Protein AF-A0A484XHN8-F1 (afdb_monomer_lite)

Foldseek 3Di:
DVVLVPDPQWDWDDPLDPQWTFIDHPPHTAWIWHQDPNRIDIFGDDDPVVLVVCVVVDVPRDPGDDRD

Radius of gyration: 12.68 Å; chains: 1; bounding box: 28×29×31 Å

Structure (mmCIF, N/CA/C/O backbone):
data_AF-A0A484XHN8-F1
#
_entry.id   AF-A0A484XHN8-F1
#
loop_
_atom_site.group_PDB
_atom_site.id
_atom_site.type_symbol
_atom_site.label_atom_id
_atom_site.label_alt_id
_atom_site.label_comp_id
_atom_site.label_asym_id
_atom_site.label_entity_id
_atom_site.label_seq_id
_atom_site.pdbx_PDB_ins_code
_atom_site.Cartn_x
_atom_site.Cartn_y
_atom_site.Cartn_z
_atom_site.occupancy
_atom_site.B_iso_or_equiv
_atom_site.auth_seq_id
_atom_site.auth_comp_id
_atom_site.auth_asym_id
_atom_site.auth_atom_id
_atom_site.pdbx_PDB_model_num
ATOM 1 N N . MET A 1 1 ? -7.698 -7.050 -8.171 1.00 68.19 1 MET A N 1
ATOM 2 C CA . MET A 1 1 ? -7.818 -5.958 -7.176 1.00 68.19 1 MET A CA 1
ATOM 3 C C . MET A 1 1 ? -9.235 -5.371 -7.063 1.00 68.19 1 MET A C 1
ATOM 5 O O . MET A 1 1 ? -9.381 -4.246 -6.611 1.00 68.19 1 MET A O 1
ATOM 9 N N . ARG A 1 2 ? -10.304 -6.121 -7.397 1.00 81.44 2 ARG A N 1
ATOM 10 C CA . ARG A 1 2 ? -11.683 -5.586 -7.384 1.00 81.44 2 ARG A CA 1
ATOM 11 C C . ARG A 1 2 ? -12.124 -5.086 -6.001 1.00 81.44 2 ARG A C 1
ATOM 13 O O . ARG A 1 2 ? -12.713 -4.024 -5.906 1.00 81.44 2 ARG A O 1
ATOM 20 N N . VAL A 1 3 ? -11.727 -5.800 -4.947 1.00 85.31 3 VAL A N 1
ATOM 21 C CA . VAL A 1 3 ? -12.068 -5.476 -3.551 1.00 85.31 3 VAL A CA 1
ATOM 22 C C . VAL A 1 3 ? -11.578 -4.086 -3.127 1.00 85.31 3 VAL A C 1
ATOM 24 O O . VAL A 1 3 ? -12.283 -3.389 -2.411 1.00 85.31 3 VAL A O 1
ATOM 27 N N . ALA A 1 4 ? -10.397 -3.649 -3.579 1.00 85.19 4 ALA A N 1
ATOM 28 C CA . ALA A 1 4 ? -9.892 -2.318 -3.240 1.00 85.19 4 ALA A CA 1
ATOM 29 C C . ALA A 1 4 ? -10.758 -1.214 -3.865 1.00 85.19 4 ALA A C 1
ATOM 31 O O . ALA A 1 4 ? -11.060 -0.230 -3.208 1.00 85.19 4 ALA A O 1
ATOM 32 N N . LEU A 1 5 ? -11.204 -1.413 -5.109 1.00 87.31 5 LEU A N 1
ATOM 33 C CA . LEU A 1 5 ? -12.035 -0.456 -5.846 1.00 87.31 5 LEU A CA 1
ATOM 34 C C . LEU A 1 5 ? -13.475 -0.368 -5.317 1.00 87.31 5 LEU A C 1
ATOM 36 O O . LEU A 1 5 ? -14.173 0.598 -5.607 1.00 87.31 5 LEU A O 1
ATOM 40 N N . GLU A 1 6 ? -13.921 -1.361 -4.547 1.00 90.06 6 GLU A N 1
ATOM 41 C CA . GLU A 1 6 ? -15.226 -1.351 -3.877 1.00 90.06 6 GLU A CA 1
ATOM 42 C C . GLU A 1 6 ? -15.221 -0.468 -2.612 1.00 90.06 6 GLU A C 1
ATOM 44 O O . GLU A 1 6 ? -16.288 -0.108 -2.111 1.00 90.06 6 GLU A O 1
ATOM 49 N N . LEU A 1 7 ? -14.045 -0.078 -2.098 1.00 87.56 7 LEU A N 1
ATOM 50 C CA . LEU A 1 7 ? -13.952 0.825 -0.952 1.00 87.56 7 LEU A CA 1
ATOM 51 C C . LEU A 1 7 ? -14.271 2.272 -1.378 1.00 87.56 7 LEU A C 1
ATOM 53 O O . LEU A 1 7 ? -13.679 2.768 -2.344 1.00 87.56 7 LEU A O 1
ATOM 57 N N . PRO A 1 8 ? -15.160 2.983 -0.656 1.00 90.00 8 PRO A N 1
ATOM 58 C CA . PRO A 1 8 ? -15.532 4.354 -0.989 1.00 90.00 8 PRO A CA 1
ATOM 59 C C . PRO A 1 8 ? -14.324 5.286 -1.102 1.00 90.00 8 PRO A C 1
ATOM 61 O O . PRO A 1 8 ? -13.423 5.248 -0.264 1.00 90.00 8 PRO A O 1
ATOM 64 N N . PHE A 1 9 ? -14.349 6.161 -2.111 1.00 92.25 9 PHE A N 1
ATOM 65 C CA . PHE A 1 9 ? -13.303 7.162 -2.365 1.00 92.25 9 PHE A CA 1
ATOM 66 C C . PHE A 1 9 ? -11.914 6.567 -2.638 1.00 92.25 9 PHE A C 1
ATOM 68 O O . PHE A 1 9 ? -10.901 7.227 -2.398 1.00 92.25 9 PHE A O 1
ATOM 75 N N . THR A 1 10 ? -11.864 5.325 -3.129 1.00 94.88 10 THR A N 1
ATOM 76 C CA . THR A 1 10 ? -10.605 4.721 -3.556 1.00 94.88 10 THR A CA 1
ATOM 77 C C . THR A 1 10 ? -10.119 5.344 -4.853 1.00 94.88 10 THR A C 1
ATOM 79 O O . THR A 1 10 ? -10.838 5.402 -5.848 1.00 94.88 10 THR A O 1
ATOM 82 N N . GLU A 1 11 ? -8.854 5.736 -4.847 1.00 94.25 11 GLU A N 1
ATOM 83 C CA . GLU A 1 11 ? -8.102 6.178 -6.013 1.00 94.25 11 GLU A CA 1
ATOM 84 C C . GLU A 1 11 ? -7.018 5.150 -6.337 1.00 94.25 11 GLU A C 1
ATOM 86 O O . GLU A 1 11 ? -6.270 4.730 -5.450 1.00 94.25 11 GLU A O 1
ATOM 91 N N . HIS A 1 12 ? -6.915 4.768 -7.610 1.00 95.00 12 HIS A N 1
ATOM 92 C CA . HIS A 1 12 ? -5.839 3.929 -8.140 1.00 95.00 12 HIS A CA 1
ATOM 93 C C . HIS A 1 12 ? -4.867 4.804 -8.934 1.00 95.00 12 HIS A C 1
ATOM 95 O O . HIS A 1 12 ? -5.283 5.561 -9.811 1.00 95.00 12 HIS A O 1
ATOM 101 N N . CYS A 1 13 ? -3.582 4.753 -8.585 1.00 93.69 13 CYS A N 1
ATOM 102 C CA . CYS A 1 13 ? -2.541 5.582 -9.188 1.00 93.69 13 CYS A CA 1
ATOM 103 C C . CYS A 1 13 ? -1.165 4.896 -9.167 1.00 93.69 13 CYS A C 1
ATOM 105 O O . CYS A 1 13 ? -0.972 3.898 -8.474 1.00 93.69 13 CYS A O 1
ATOM 107 N N . TRP A 1 14 ? -0.200 5.486 -9.883 1.00 94.44 14 TRP A N 1
ATOM 108 C CA . TRP A 1 14 ? 1.174 4.981 -10.042 1.00 94.44 14 TRP A CA 1
ATOM 109 C C . TRP A 1 14 ? 2.223 6.036 -9.648 1.00 94.44 14 TRP A C 1
ATOM 111 O O . TRP A 1 14 ? 2.956 6.538 -10.499 1.00 94.44 14 TRP A O 1
ATOM 121 N N . PRO A 1 15 ? 2.292 6.449 -8.368 1.00 92.38 15 PRO A N 1
ATOM 122 C CA . PRO A 1 15 ? 3.212 7.500 -7.929 1.00 92.38 15 PRO A CA 1
ATOM 123 C C . PRO A 1 15 ? 4.692 7.080 -7.952 1.00 92.38 15 PRO A C 1
ATOM 125 O O . PRO A 1 15 ? 5.547 7.956 -7.924 1.00 92.38 15 PRO A O 1
ATOM 128 N N . PHE A 1 16 ? 4.981 5.774 -7.997 1.00 90.75 16 PHE A N 1
ATOM 129 C CA . PHE A 1 16 ? 6.336 5.200 -7.960 1.00 90.75 16 PHE A CA 1
ATOM 130 C C . PHE A 1 16 ? 6.725 4.496 -9.271 1.00 90.75 16 PHE A C 1
ATOM 132 O O . PHE A 1 16 ? 7.693 3.749 -9.303 1.00 90.75 16 PHE A O 1
ATOM 139 N N . GLY A 1 17 ? 5.953 4.709 -10.340 1.00 90.31 17 GLY A N 1
ATOM 140 C CA . GLY A 1 17 ? 6.108 3.999 -11.609 1.00 90.31 17 GLY A CA 1
ATOM 141 C C . GLY A 1 17 ? 4.990 2.983 -11.874 1.00 90.31 17 GLY A C 1
ATOM 142 O O . GLY A 1 17 ? 4.237 2.623 -10.961 1.00 90.31 17 GLY A O 1
ATOM 143 N N . PRO A 1 18 ? 4.825 2.557 -13.139 1.00 90.19 18 PRO A N 1
ATOM 144 C CA . PRO A 1 18 ? 3.747 1.663 -13.564 1.00 90.19 18 PRO A CA 1
ATOM 145 C C . PRO A 1 18 ? 3.855 0.244 -12.984 1.00 90.19 18 PRO A C 1
ATOM 147 O O . PRO A 1 18 ? 2.912 -0.533 -13.090 1.00 90.19 18 PRO A O 1
ATOM 150 N N . GLU A 1 19 ? 4.979 -0.100 -12.357 1.00 90.12 19 GLU A N 1
ATOM 151 C CA . GLU A 1 19 ? 5.232 -1.391 -11.711 1.00 90.12 19 GLU A CA 1
ATOM 152 C C . GLU A 1 19 ? 4.539 -1.511 -10.343 1.00 90.12 19 GLU A C 1
ATOM 154 O O . GLU A 1 19 ? 4.418 -2.614 -9.804 1.00 90.12 19 GLU A O 1
ATOM 159 N N . PHE A 1 20 ? 4.089 -0.380 -9.788 1.00 92.94 20 PHE A N 1
ATOM 160 C CA . PHE A 1 20 ? 3.480 -0.276 -8.467 1.00 92.94 20 PHE A CA 1
ATOM 161 C C . PHE A 1 20 ? 2.042 0.229 -8.571 1.00 92.94 20 PHE A C 1
ATOM 163 O O . PHE A 1 20 ? 1.800 1.432 -8.694 1.00 92.94 20 PHE A O 1
ATOM 170 N N . ASP A 1 21 ? 1.066 -0.667 -8.444 1.00 94.50 21 ASP A N 1
ATOM 171 C CA . ASP A 1 21 ? -0.327 -0.249 -8.297 1.00 94.50 21 ASP A CA 1
ATOM 172 C C . ASP A 1 21 ? -0.564 0.230 -6.866 1.00 94.50 21 ASP A C 1
ATOM 174 O O . ASP A 1 21 ?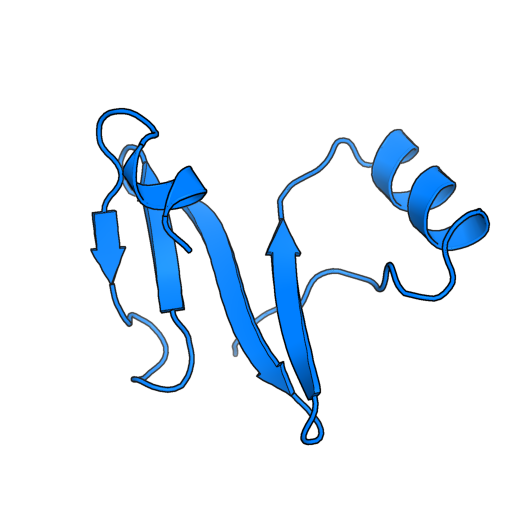 -0.504 -0.547 -5.906 1.00 94.50 21 ASP A O 1
ATOM 178 N N . VAL A 1 22 ? -0.858 1.519 -6.712 1.00 95.00 22 VAL A N 1
ATOM 179 C CA . VAL A 1 22 ? -1.083 2.142 -5.408 1.00 95.00 22 VAL A CA 1
ATOM 180 C C . VAL A 1 22 ? -2.544 2.542 -5.264 1.00 95.00 22 VAL A C 1
ATOM 182 O O . VAL A 1 22 ? -3.079 3.303 -6.072 1.00 95.00 22 VAL A O 1
ATOM 185 N N . PHE A 1 23 ? -3.167 2.081 -4.181 1.00 95.56 23 PHE A N 1
ATOM 186 C CA . PHE A 1 23 ? -4.540 2.419 -3.824 1.00 95.56 23 PHE A CA 1
ATOM 187 C C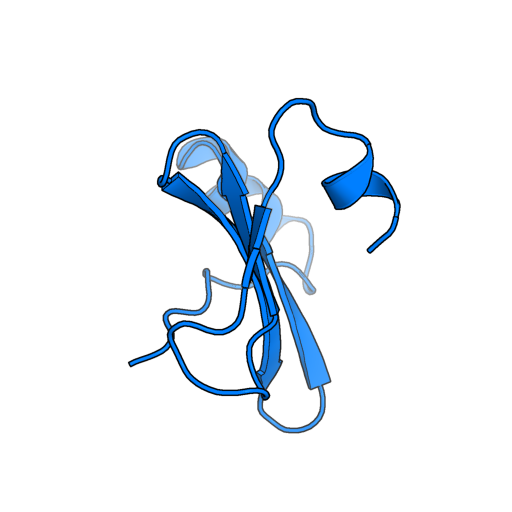 . PHE A 1 23 ? -4.565 3.337 -2.603 1.00 95.56 23 PHE A C 1
ATOM 189 O O . PHE A 1 23 ? -3.921 3.071 -1.576 1.00 95.56 23 PHE A O 1
ATOM 196 N N . LYS A 1 24 ? -5.310 4.438 -2.719 1.00 95.12 24 LYS A N 1
ATOM 197 C CA . LYS A 1 24 ? -5.397 5.498 -1.710 1.00 95.12 24 LYS A CA 1
ATOM 198 C C . LYS A 1 24 ? -6.843 5.827 -1.375 1.00 95.12 24 LYS A C 1
ATOM 200 O O . LYS A 1 24 ? -7.711 5.702 -2.225 1.00 95.12 24 LYS A O 1
ATOM 205 N N . VAL A 1 25 ? -7.069 6.310 -0.157 1.00 94.56 25 VAL A N 1
ATOM 206 C CA . VAL A 1 25 ? -8.313 6.977 0.254 1.00 94.56 25 VAL A CA 1
ATOM 207 C C . VAL A 1 25 ? -7.928 8.300 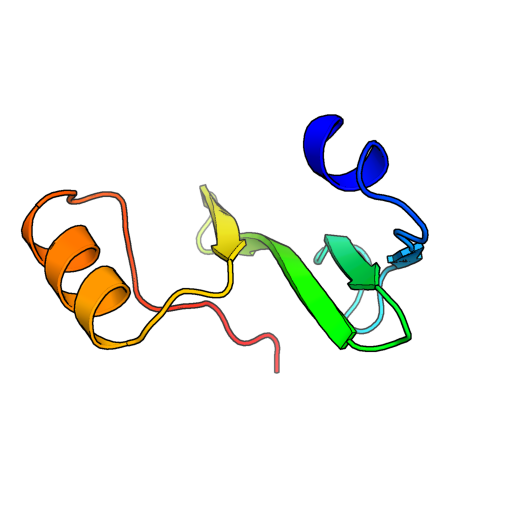0.905 1.00 94.56 25 VAL A C 1
ATOM 209 O O . VAL A 1 25 ? -7.080 8.327 1.803 1.00 94.56 25 VAL A O 1
ATOM 212 N N . GLY A 1 26 ? -8.499 9.412 0.430 1.00 91.69 26 GLY A N 1
ATOM 213 C CA . GLY A 1 26 ? -8.198 10.752 0.955 1.00 91.69 26 GLY A CA 1
ATOM 214 C C . GLY A 1 26 ? -6.702 11.097 0.918 1.00 91.69 26 GLY A C 1
ATOM 215 O O . GLY A 1 26 ? -6.158 11.607 1.897 1.00 91.69 26 GLY A O 1
ATOM 216 N N . GLY A 1 27 ? -6.007 10.718 -0.160 1.00 90.56 27 GLY A N 1
ATOM 217 C CA . GLY A 1 27 ? -4.565 10.933 -0.337 1.00 90.56 27 GLY A CA 1
ATOM 218 C C . GLY A 1 27 ? -3.646 9.989 0.453 1.00 90.56 27 GLY A C 1
ATOM 219 O O . GLY A 1 27 ? -2.429 10.036 0.272 1.00 90.56 27 GLY A O 1
ATOM 220 N N . LYS A 1 28 ? -4.181 9.096 1.297 1.00 92.62 28 LYS A N 1
ATOM 221 C CA . LYS A 1 28 ? -3.388 8.142 2.091 1.00 92.62 28 LYS A CA 1
ATOM 222 C C . LYS A 1 28 ? -3.397 6.753 1.463 1.00 92.62 28 LYS A C 1
ATOM 224 O O . LYS A 1 28 ? -4.459 6.183 1.238 1.00 92.62 28 LYS A O 1
ATOM 229 N N . ILE A 1 29 ? -2.212 6.180 1.253 1.00 94.12 29 ILE A N 1
ATOM 230 C CA . ILE A 1 29 ? -2.042 4.808 0.747 1.00 94.12 29 ILE A CA 1
ATOM 231 C C . ILE A 1 29 ? -2.545 3.803 1.783 1.00 94.12 29 ILE A C 1
ATOM 233 O O . ILE A 1 29 ? -2.196 3.918 2.963 1.00 94.12 29 ILE A O 1
ATOM 237 N N . PHE A 1 30 ? -3.315 2.809 1.350 1.00 94.06 30 PHE A N 1
ATOM 238 C CA . PHE A 1 30 ? -3.731 1.681 2.192 1.00 94.06 30 PHE A CA 1
ATOM 239 C C . PHE A 1 30 ? -3.369 0.314 1.598 1.00 94.06 30 PHE A C 1
ATOM 241 O O . PHE A 1 30 ? -3.257 -0.651 2.353 1.00 94.06 30 PHE A O 1
ATOM 248 N N . MET A 1 31 ? -3.152 0.239 0.282 1.00 94.94 31 MET A N 1
ATOM 249 C CA . MET A 1 31 ? -2.735 -0.976 -0.413 1.00 94.94 31 MET A CA 1
ATOM 250 C C . MET A 1 31 ? -1.735 -0.633 -1.519 1.00 94.94 31 MET A C 1
ATOM 252 O O . MET A 1 31 ? -1.904 0.356 -2.235 1.00 94.94 31 MET A O 1
ATOM 256 N N . LEU A 1 32 ? -0.709 -1.469 -1.648 1.00 94.94 32 LEU A N 1
ATOM 257 C CA . LEU A 1 32 ? 0.273 -1.430 -2.726 1.00 94.94 32 LEU A CA 1
ATOM 258 C C . LEU A 1 32 ? 0.428 -2.830 -3.309 1.00 94.94 32 LEU A C 1
ATOM 260 O O . LEU A 1 32 ? 0.507 -3.805 -2.561 1.00 94.94 32 LEU A O 1
ATOM 264 N N . VAL A 1 33 ? 0.495 -2.921 -4.630 1.00 94.56 33 VAL A N 1
ATOM 265 C CA . VAL A 1 33 ? 0.730 -4.166 -5.363 1.00 94.56 33 VAL A CA 1
ATOM 266 C C .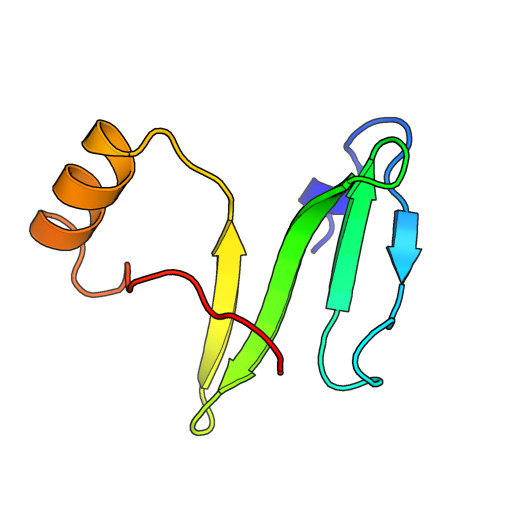 VAL A 1 33 ? 1.952 -3.970 -6.237 1.00 94.56 33 VAL A C 1
ATOM 268 O O . VAL A 1 33 ? 2.055 -2.964 -6.930 1.00 94.56 33 VAL A O 1
ATOM 271 N N . ALA A 1 34 ? 2.870 -4.926 -6.191 1.00 93.56 34 ALA A N 1
ATOM 272 C CA . ALA A 1 34 ? 4.085 -4.894 -6.988 1.00 93.56 34 ALA A CA 1
ATOM 273 C C . ALA A 1 34 ? 4.561 -6.312 -7.291 1.00 93.56 34 ALA A C 1
ATOM 275 O O . ALA A 1 34 ? 4.158 -7.272 -6.631 1.00 93.56 34 ALA A O 1
ATOM 276 N N . VAL A 1 35 ? 5.463 -6.444 -8.259 1.00 90.88 35 VAL A N 1
ATOM 277 C CA . VAL A 1 35 ? 6.229 -7.676 -8.461 1.00 90.88 35 VAL A CA 1
ATOM 278 C C . VAL A 1 35 ? 7.638 -7.451 -7.923 1.00 90.88 35 VAL A C 1
ATOM 280 O O . VAL A 1 35 ? 8.408 -6.696 -8.506 1.00 90.88 35 VAL A O 1
ATOM 283 N N . ALA A 1 36 ? 7.986 -8.124 -6.828 1.00 84.75 36 ALA A N 1
ATOM 284 C CA . ALA A 1 36 ? 9.330 -8.102 -6.254 1.00 84.75 36 ALA A CA 1
ATOM 285 C C . ALA A 1 36 ? 9.955 -9.496 -6.371 1.00 84.75 36 ALA A C 1
ATOM 287 O O . ALA A 1 36 ? 9.295 -10.507 -6.144 1.00 84.75 36 ALA A O 1
ATOM 288 N N . HIS A 1 37 ? 11.220 -9.566 -6.795 1.00 84.88 37 HIS A N 1
ATOM 289 C CA . HIS A 1 37 ? 11.942 -10.832 -7.005 1.00 84.88 37 HIS A CA 1
ATOM 290 C C . HIS A 1 37 ? 11.179 -11.867 -7.866 1.00 84.88 37 HIS A C 1
ATOM 292 O O . HIS A 1 37 ? 11.238 -13.071 -7.618 1.00 84.88 37 HIS A O 1
ATOM 298 N N . GLY A 1 38 ? 10.431 -11.399 -8.874 1.00 87.75 38 GLY A N 1
ATOM 299 C CA . GLY A 1 38 ? 9.629 -12.254 -9.759 1.00 87.75 38 GLY A CA 1
ATOM 300 C C . GLY A 1 38 ? 8.363 -12.834 -9.117 1.00 87.75 38 GLY A C 1
ATOM 301 O O . GLY A 1 38 ? 7.742 -13.724 -9.697 1.00 87.75 38 GLY A O 1
ATOM 302 N N . ARG A 1 39 ? 7.968 -12.350 -7.933 1.00 89.06 39 ARG A N 1
ATOM 303 C CA . ARG A 1 39 ? 6.764 -12.778 -7.213 1.00 89.06 39 ARG A CA 1
ATOM 304 C C . ARG A 1 39 ? 5.815 -11.598 -6.998 1.00 89.06 39 ARG A C 1
ATOM 306 O O . ARG A 1 39 ? 6.274 -10.500 -6.691 1.00 89.06 39 ARG A O 1
ATOM 313 N N . PRO A 1 40 ? 4.496 -11.789 -7.160 1.00 91.25 40 PRO A N 1
ATOM 314 C CA . PRO A 1 40 ? 3.527 -10.752 -6.841 1.00 91.25 40 PRO A CA 1
ATOM 315 C C . PRO A 1 40 ? 3.421 -10.575 -5.321 1.00 91.25 40 PRO A C 1
ATOM 317 O O . PRO A 1 40 ? 3.186 -11.539 -4.593 1.00 91.25 40 PRO A O 1
ATOM 320 N N . HIS A 1 41 ? 3.546 -9.336 -4.858 1.00 93.38 41 HIS A N 1
ATOM 321 C CA . HIS A 1 41 ? 3.375 -8.933 -3.468 1.00 93.38 41 HIS A CA 1
ATOM 322 C C . HIS A 1 41 ? 2.220 -7.943 -3.335 1.00 93.38 41 HIS A C 1
ATOM 324 O O . HIS A 1 41 ? 1.999 -7.089 -4.195 1.00 93.38 41 HIS A O 1
ATOM 330 N N . VAL A 1 42 ? 1.503 -8.045 -2.216 1.00 94.44 42 VAL A N 1
ATOM 331 C CA . VAL A 1 42 ? 0.475 -7.086 -1.807 1.00 94.44 42 VAL A CA 1
ATOM 332 C C . VAL A 1 42 ? 0.822 -6.605 -0.407 1.00 94.44 42 VAL A C 1
ATOM 334 O O . VAL A 1 42 ? 0.816 -7.391 0.538 1.00 94.44 42 VAL A O 1
ATOM 337 N N . SER A 1 43 ? 1.127 -5.319 -0.273 1.00 94.56 43 SER A N 1
ATOM 338 C CA . SER A 1 43 ? 1.410 -4.682 1.013 1.00 94.56 43 SER A CA 1
ATOM 339 C C . SER A 1 43 ? 0.165 -3.983 1.542 1.00 94.56 43 SER A C 1
ATOM 341 O O . SER A 1 43 ? -0.453 -3.178 0.842 1.00 94.56 43 SER A O 1
ATOM 343 N N . LEU A 1 44 ? -0.191 -4.289 2.790 1.00 94.12 44 LEU A N 1
ATOM 344 C CA . LEU A 1 44 ? -1.356 -3.756 3.495 1.00 94.12 44 LEU A CA 1
ATOM 345 C C . LEU A 1 44 ? -0.939 -3.199 4.852 1.00 94.12 44 LEU A C 1
ATOM 347 O O . LEU A 1 44 ? 0.004 -3.681 5.480 1.00 94.12 44 LEU A O 1
ATOM 351 N N . LYS A 1 45 ? -1.677 -2.198 5.328 1.00 91.69 45 LYS A N 1
ATOM 352 C CA . LYS A 1 45 ? -1.508 -1.682 6.689 1.00 91.69 45 LYS A CA 1
ATOM 353 C C . LYS A 1 45 ? -2.218 -2.594 7.690 1.00 91.69 45 LYS A C 1
ATOM 355 O O . LYS A 1 45 ? -3.347 -3.013 7.456 1.00 91.69 45 LYS A O 1
ATOM 360 N N . SER A 1 46 ? -1.561 -2.868 8.813 1.00 92.94 46 SER A N 1
ATOM 361 C CA . SER A 1 46 ? -2.089 -3.661 9.926 1.00 92.94 46 SER A CA 1
ATOM 362 C C . SER A 1 46 ? -1.644 -3.050 11.251 1.00 92.94 46 SER A C 1
ATOM 364 O O . SER A 1 46 ? -0.619 -2.370 11.305 1.00 92.94 46 SER A O 1
ATOM 366 N N . ASP A 1 47 ? -2.377 -3.350 12.325 1.00 94.81 47 ASP A N 1
ATOM 367 C CA . ASP A 1 47 ? -1.907 -3.090 13.686 1.00 94.81 47 ASP A CA 1
ATOM 368 C C . ASP A 1 47 ? -0.561 -3.811 13.913 1.00 94.81 47 ASP A C 1
ATOM 370 O O . ASP A 1 47 ? -0.431 -4.969 13.484 1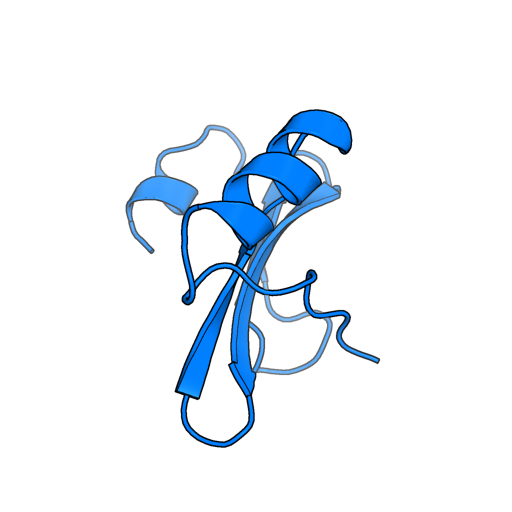.00 94.81 47 ASP A O 1
ATOM 374 N N . PRO A 1 48 ? 0.431 -3.181 14.575 1.00 92.94 48 PRO A N 1
ATOM 375 C CA . PRO A 1 48 ? 1.770 -3.754 14.734 1.00 92.94 48 PRO A CA 1
ATOM 376 C C . PRO A 1 48 ? 1.777 -5.140 15.388 1.00 92.94 48 PRO A C 1
ATOM 378 O O . PRO A 1 48 ? 2.419 -6.057 14.880 1.00 92.94 48 PRO A O 1
ATOM 381 N N . GLU A 1 49 ? 1.006 -5.325 16.461 1.00 95.25 49 GLU A N 1
ATOM 382 C CA . GLU A 1 49 ? 0.915 -6.603 17.180 1.00 95.25 49 GLU A CA 1
ATOM 383 C C . GLU A 1 49 ? 0.332 -7.718 16.299 1.00 95.25 49 GLU A C 1
ATOM 385 O O . GLU A 1 49 ? 0.864 -8.828 16.253 1.00 95.25 49 GLU A O 1
ATOM 390 N N . LYS A 1 50 ? -0.718 -7.408 15.526 1.00 93.56 50 LYS A N 1
ATOM 391 C CA . LYS A 1 50 ? -1.324 -8.353 14.573 1.00 93.56 50 LYS A CA 1
ATOM 392 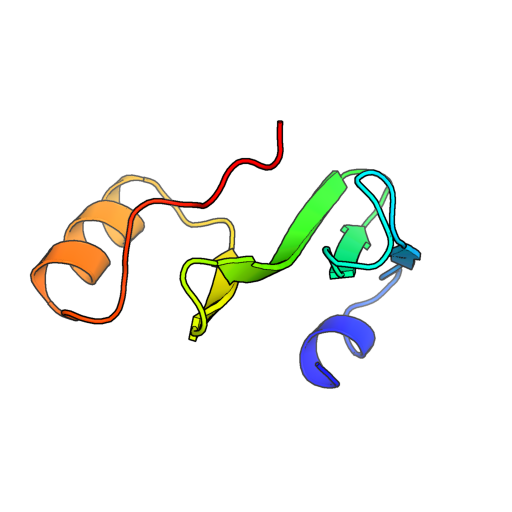C C . LYS A 1 50 ? -0.377 -8.688 13.428 1.00 93.56 50 LYS A C 1
ATOM 394 O O . LYS A 1 50 ? -0.342 -9.831 12.986 1.00 93.56 50 LYS A O 1
ATOM 399 N N . SER A 1 51 ? 0.387 -7.705 12.953 1.00 93.31 51 SER A N 1
ATOM 400 C CA . SER A 1 51 ? 1.379 -7.915 11.898 1.00 93.31 51 SER A CA 1
ATOM 401 C C . SER A 1 51 ? 2.445 -8.915 12.347 1.00 93.31 51 SER A C 1
ATOM 403 O O . SER A 1 51 ? 2.701 -9.887 11.641 1.00 93.31 51 SER A O 1
ATOM 405 N N . LEU A 1 52 ? 2.993 -8.737 13.555 1.00 94.50 52 LEU A N 1
ATOM 406 C CA . LEU A 1 52 ? 3.984 -9.650 14.132 1.00 94.50 52 LEU A CA 1
ATOM 407 C C . LEU A 1 52 ? 3.427 -11.066 14.302 1.00 94.50 52 LEU A C 1
ATOM 409 O O . LEU A 1 52 ? 4.077 -12.033 13.911 1.00 94.50 52 LEU A O 1
ATOM 413 N N . LEU A 1 53 ? 2.207 -11.191 14.829 1.00 95.62 53 LEU A N 1
ATOM 414 C CA . LEU A 1 53 ? 1.557 -12.490 14.994 1.00 95.62 53 LEU A CA 1
ATOM 415 C C . LEU A 1 53 ? 1.328 -13.188 13.645 1.00 95.62 53 LEU A C 1
ATOM 417 O O . LEU A 1 53 ? 1.640 -14.366 13.488 1.00 95.62 53 LEU A O 1
ATOM 421 N N . ASN A 1 54 ? 0.821 -12.463 12.647 1.00 93.81 54 ASN A N 1
ATOM 422 C CA . ASN A 1 54 ? 0.551 -13.025 11.325 1.00 93.81 54 ASN A CA 1
ATOM 423 C C . ASN A 1 54 ? 1.830 -13.490 10.621 1.00 93.81 54 ASN A C 1
ATOM 425 O O . ASN A 1 54 ? 1.804 -14.542 9.989 1.00 93.81 54 ASN A O 1
ATOM 429 N N . GLN A 1 55 ? 2.944 -12.767 10.771 1.00 95.06 55 GLN A N 1
ATOM 430 C CA . GLN A 1 55 ? 4.254 -13.183 10.252 1.00 95.06 55 GLN A CA 1
ATOM 431 C C . GLN A 1 55 ? 4.759 -14.480 10.908 1.00 95.06 55 GLN A C 1
ATOM 433 O O . GLN A 1 55 ? 5.429 -15.282 10.262 1.00 95.06 55 GLN A O 1
ATOM 438 N N . GLN A 1 56 ? 4.422 -14.724 12.179 1.00 94.75 56 GLN A N 1
ATOM 439 C CA . GLN A 1 56 ? 4.786 -15.966 12.872 1.00 94.75 56 GLN A CA 1
ATOM 440 C C . GLN A 1 56 ? 3.925 -17.160 12.440 1.00 94.75 56 GLN A C 1
ATOM 442 O O . GLN A 1 56 ? 4.422 -18.283 12.366 1.00 94.75 56 GLN A O 1
ATOM 447 N N . ILE A 1 57 ? 2.638 -16.932 12.166 1.00 96.94 57 ILE A N 1
ATOM 448 C CA . ILE A 1 57 ? 1.678 -18.000 11.840 1.00 96.94 57 ILE A CA 1
ATOM 449 C C . ILE A 1 57 ? 1.702 -18.342 10.344 1.00 96.94 57 ILE A C 1
ATOM 451 O O . ILE A 1 57 ? 1.578 -19.509 9.968 1.00 96.94 57 ILE A O 1
ATOM 455 N N . TYR A 1 58 ? 1.875 -17.345 9.477 1.00 95.06 58 TYR A N 1
ATOM 456 C CA . TYR A 1 58 ? 1.765 -17.499 8.031 1.00 95.06 58 TYR A CA 1
ATOM 457 C C . TYR A 1 58 ? 3.097 -17.207 7.346 1.00 95.06 58 TYR A C 1
ATOM 459 O O . TYR A 1 58 ? 3.492 -16.057 7.196 1.00 95.06 58 TYR A O 1
ATOM 467 N N . ARG A 1 59 ? 3.745 -18.252 6.811 1.00 91.12 59 ARG A N 1
ATOM 468 C CA . ARG A 1 59 ? 5.022 -18.125 6.076 1.00 91.12 59 ARG A CA 1
ATOM 469 C C . ARG A 1 59 ? 4.982 -17.182 4.867 1.00 91.12 59 ARG A C 1
ATOM 471 O O . ARG A 1 59 ? 6.036 -16.770 4.410 1.00 91.12 59 ARG A O 1
ATOM 478 N N . GLY A 1 60 ? 3.799 -16.914 4.314 1.00 90.94 60 GLY A N 1
ATOM 479 C CA . GLY A 1 60 ? 3.622 -16.004 3.178 1.00 90.94 60 GLY A CA 1
ATOM 480 C C . GLY A 1 60 ? 3.394 -14.542 3.571 1.00 90.94 60 GLY A C 1
ATOM 481 O O . GLY A 1 60 ? 3.223 -13.711 2.685 1.00 90.94 60 GLY A O 1
ATOM 482 N N . VAL A 1 61 ? 3.333 -14.228 4.869 1.00 92.62 61 VAL A N 1
ATOM 483 C CA . VAL A 1 61 ? 3.228 -12.852 5.360 1.00 92.62 61 VAL A CA 1
ATOM 484 C C . VAL A 1 61 ? 4.630 -12.371 5.697 1.00 92.62 61 VAL A C 1
ATOM 486 O O . VAL A 1 61 ? 5.267 -12.863 6.623 1.00 92.62 61 VAL A O 1
ATOM 489 N N . GLU A 1 62 ? 5.091 -11.395 4.931 1.00 91.44 62 GLU A N 1
ATOM 490 C CA . GLU A 1 62 ? 6.415 -10.794 5.059 1.00 91.44 62 GLU A CA 1
ATOM 491 C C . GLU A 1 62 ? 6.290 -9.341 5.552 1.00 91.44 62 GLU A C 1
ATOM 493 O O . GLU A 1 62 ? 5.197 -8.759 5.497 1.00 91.44 62 GLU A O 1
ATOM 498 N N . PRO A 1 63 ? 7.380 -8.731 6.049 1.00 91.12 63 PRO A N 1
ATOM 499 C CA . PRO A 1 63 ? 7.410 -7.301 6.330 1.00 91.12 63 PRO A CA 1
ATOM 500 C C . PRO A 1 63 ? 6.977 -6.468 5.115 1.00 91.12 63 PRO A C 1
ATOM 502 O O . PRO A 1 63 ? 7.228 -6.835 3.968 1.00 91.12 63 PRO A O 1
ATOM 505 N N . GLY A 1 64 ? 6.313 -5.339 5.374 1.00 87.25 64 GLY A N 1
ATOM 506 C CA . GLY A 1 64 ? 5.751 -4.495 4.319 1.00 87.25 64 GLY A CA 1
ATOM 507 C C . GLY A 1 64 ? 6.811 -3.968 3.349 1.00 87.25 64 GLY A C 1
ATOM 508 O O . GLY A 1 64 ? 7.895 -3.560 3.768 1.00 87.25 64 GLY A O 1
ATOM 509 N N . LEU A 1 65 ? 6.467 -3.944 2.060 1.00 82.69 65 LEU A N 1
ATOM 510 C CA . LEU A 1 65 ? 7.333 -3.433 1.005 1.00 82.69 65 LEU A CA 1
ATOM 511 C C . LEU A 1 65 ? 7.254 -1.903 0.944 1.00 82.69 65 LEU A C 1
ATOM 513 O O . LEU A 1 65 ? 6.166 -1.337 0.809 1.00 82.69 65 LEU A O 1
ATOM 517 N N . SER A 1 66 ? 8.413 -1.250 1.011 1.00 79.06 66 SER A N 1
ATOM 518 C CA . SER A 1 66 ? 8.560 0.188 0.781 1.00 79.06 66 SER A CA 1
ATOM 519 C C . SER A 1 66 ? 9.147 0.409 -0.614 1.00 79.06 66 SER A C 1
ATOM 521 O O . SER A 1 66 ? 10.299 0.031 -0.819 1.00 79.06 66 SER A O 1
ATOM 523 N N . PRO A 1 67 ? 8.391 0.974 -1.572 1.00 72.38 67 PRO A N 1
ATOM 524 C CA . PRO A 1 67 ? 8.983 1.494 -2.798 1.00 72.38 67 PRO A CA 1
ATOM 525 C C . PRO A 1 67 ? 9.855 2.706 -2.441 1.00 72.38 67 PRO A C 1
ATOM 527 O O . PRO A 1 67 ? 9.425 3.570 -1.670 1.00 72.38 67 PRO A O 1
ATOM 530 N N . GLU A 1 68 ? 11.086 2.712 -2.944 1.00 64.06 68 GLU A N 1
ATOM 531 C CA . GLU A 1 68 ? 12.044 3.821 -2.835 1.00 64.06 68 GLU A CA 1
ATOM 532 C C . GLU A 1 68 ? 11.809 4.906 -3.893 1.00 64.06 68 GLU A C 1
ATOM 534 O O . GLU A 1 68 ? 11.320 4.569 -4.997 1.00 64.06 68 GLU A O 1
#

pLDDT: mean 90.74, std 6.1, range [64.06, 96.94]

Organism: NCBI:txid69218

InterPro domains:
  IPR038056 YjbR-like superfamily [G3DSA:3.90.1150.30] (1-66)
  IPR038056 YjbR-like superfamily [SSF142906] (2-64)
  IPR058532 YjbR/MT2646/Rv2570-like [PF04237] (5-64)

Secondary structure (DSSP, 8-state):
-HHHHTSTTEEEE-TT-TTEEEEEETTEEEEEEEEETTEEEEEE---HHHHHHHHHH-TT--PPP---

Sequence (68 aa):
MRVALELPFTEHCWPFGPEFDVFKVGGKIFMLVAVAHGRPHVSLKSDPEKSLLNQQIYRGVEPGLSPE